Protein AF-A0A6D0F4M2-F1 (afdb_monomer_lite)

pLDDT: mean 92.05, std 10.48, range [49.28, 98.69]

Organism: Escherichia coli (NCBI:txid562)

Structure (mmCIF, N/CA/C/O backbone):
data_AF-A0A6D0F4M2-F1
#
_entry.id   AF-A0A6D0F4M2-F1
#
loop_
_atom_site.group_PDB
_atom_site.id
_atom_site.type_symbol
_atom_site.label_atom_id
_atom_site.label_alt_id
_atom_site.label_comp_id
_atom_site.label_asym_id
_atom_site.label_entity_id
_atom_site.label_seq_id
_atom_site.pdbx_PDB_ins_code
_atom_site.Cartn_x
_atom_site.Cartn_y
_atom_site.Cartn_z
_atom_site.occupancy
_atom_site.B_iso_or_equiv
_atom_site.auth_seq_id
_atom_site.auth_comp_id
_atom_site.auth_asym_id
_atom_site.auth_atom_id
_atom_site.pdbx_PDB_model_num
ATOM 1 N N . ME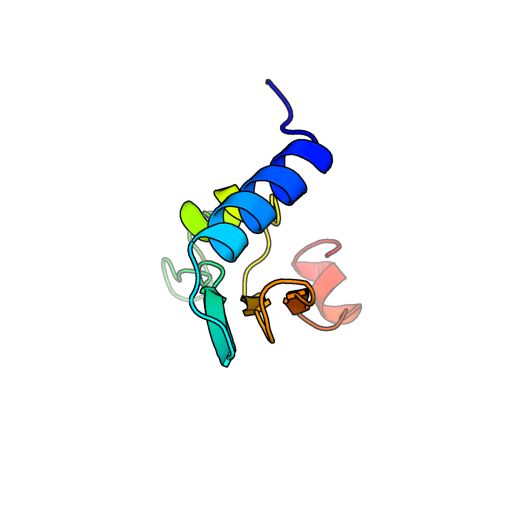T A 1 1 ? 17.439 14.405 2.176 1.00 49.28 1 MET A N 1
ATOM 2 C CA . MET A 1 1 ? 16.008 14.158 1.888 1.00 49.28 1 MET A CA 1
ATOM 3 C C . MET A 1 1 ? 15.371 13.704 3.191 1.00 49.28 1 MET A C 1
ATOM 5 O O . MET A 1 1 ? 16.010 12.931 3.889 1.00 49.28 1 MET A O 1
ATOM 9 N N . SER A 1 2 ? 14.213 14.242 3.578 1.00 62.22 2 SER A N 1
ATOM 10 C CA . SER A 1 2 ? 13.521 13.796 4.797 1.00 62.22 2 SER A CA 1
ATOM 11 C C . SER A 1 2 ? 12.919 12.419 4.535 1.00 62.22 2 SER A C 1
ATOM 13 O O . SER A 1 2 ? 12.098 12.263 3.636 1.00 62.22 2 SER A O 1
ATOM 15 N N . GLU A 1 3 ? 13.378 11.421 5.281 1.00 85.06 3 GLU A N 1
ATOM 16 C CA . GLU A 1 3 ? 12.860 10.059 5.217 1.00 85.06 3 GLU A CA 1
ATOM 17 C C . GLU A 1 3 ? 11.619 9.953 6.115 1.00 85.06 3 GLU A C 1
ATOM 19 O O . GLU A 1 3 ? 11.641 10.374 7.274 1.00 85.06 3 GLU A O 1
ATOM 24 N N . ILE A 1 4 ? 10.509 9.449 5.569 1.00 92.06 4 ILE A N 1
ATOM 25 C CA . ILE A 1 4 ? 9.266 9.259 6.327 1.00 92.06 4 ILE A CA 1
ATOM 26 C C . ILE A 1 4 ? 9.403 7.972 7.140 1.00 92.06 4 ILE A C 1
ATOM 28 O O . ILE A 1 4 ? 9.684 6.910 6.590 1.00 92.06 4 ILE A O 1
ATOM 32 N N . SER A 1 5 ? 9.187 8.052 8.453 1.00 95.81 5 SER A N 1
ATOM 33 C CA . SER A 1 5 ? 9.335 6.891 9.329 1.00 95.81 5 SER A CA 1
ATOM 34 C C . SER A 1 5 ? 8.217 5.861 9.122 1.00 95.81 5 SER A C 1
ATOM 36 O O . SER A 1 5 ? 7.076 6.186 8.787 1.00 95.81 5 SER A O 1
ATOM 38 N N . ARG A 1 6 ? 8.508 4.589 9.424 1.00 94.19 6 ARG A N 1
ATOM 39 C CA . ARG A 1 6 ? 7.500 3.512 9.428 1.00 94.19 6 ARG A CA 1
ATOM 40 C C . ARG A 1 6 ? 6.313 3.815 10.353 1.00 94.19 6 ARG A C 1
ATOM 42 O O . ARG A 1 6 ? 5.183 3.441 10.039 1.00 94.19 6 ARG A O 1
ATOM 49 N N . GLN A 1 7 ? 6.572 4.496 11.470 1.00 96.94 7 GLN A N 1
ATOM 50 C CA . GLN A 1 7 ? 5.546 4.911 12.430 1.00 96.94 7 GLN A CA 1
ATOM 51 C C . GLN A 1 7 ? 4.583 5.931 11.817 1.00 96.94 7 GLN A C 1
ATOM 53 O O . GLN A 1 7 ? 3.379 5.844 12.040 1.00 96.94 7 GLN A O 1
ATOM 58 N N . GLU A 1 8 ? 5.080 6.852 10.990 1.00 98.00 8 GLU A N 1
ATOM 59 C CA . GLU A 1 8 ? 4.229 7.830 10.312 1.00 98.00 8 GLU A CA 1
ATOM 60 C C . GLU A 1 8 ? 3.279 7.154 9.311 1.00 98.00 8 GLU A C 1
ATOM 62 O O . GLU A 1 8 ? 2.091 7.473 9.273 1.00 98.00 8 GLU A O 1
ATOM 67 N N . PHE A 1 9 ? 3.745 6.148 8.563 1.00 97.81 9 PHE A N 1
ATOM 68 C CA . PHE A 1 9 ? 2.864 5.357 7.694 1.00 97.81 9 PHE A CA 1
ATOM 69 C C . PHE A 1 9 ? 1.798 4.582 8.482 1.00 97.81 9 PHE A C 1
ATOM 71 O O . PHE A 1 9 ? 0.638 4.535 8.071 1.00 97.81 9 PHE A O 1
ATOM 78 N N . GLN A 1 10 ? 2.161 3.999 9.631 1.00 97.44 10 GLN A N 1
ATOM 79 C CA . GLN A 1 10 ? 1.199 3.344 10.527 1.00 97.44 10 GLN A CA 1
ATOM 80 C C . GLN A 1 10 ? 0.144 4.331 11.036 1.00 97.44 10 GLN A C 1
ATOM 82 O O . GLN A 1 10 ? -1.047 4.041 10.945 1.00 97.44 10 GLN A O 1
ATOM 87 N N . ARG A 1 11 ? 0.570 5.517 11.488 1.00 98.25 11 ARG A N 1
ATOM 88 C CA . ARG A 1 11 ? -0.319 6.581 11.969 1.00 98.25 11 ARG A CA 1
ATOM 89 C C . ARG A 1 11 ? -1.316 7.020 10.896 1.00 98.25 11 ARG A C 1
ATOM 91 O O . ARG A 1 11 ? -2.497 7.167 11.188 1.00 98.25 11 ARG A O 1
ATOM 98 N N . ARG A 1 12 ? -0.865 7.197 9.651 1.00 98.31 12 A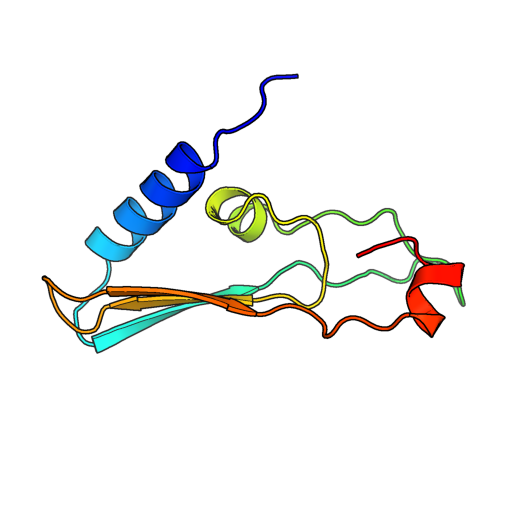RG A N 1
ATOM 99 C CA . ARG A 1 12 ? -1.736 7.567 8.519 1.00 98.31 12 ARG A CA 1
ATOM 100 C C . ARG A 1 12 ? -2.790 6.505 8.225 1.00 98.31 12 ARG A C 1
ATOM 102 O O . ARG A 1 12 ? -3.953 6.853 8.047 1.00 98.31 12 ARG A O 1
ATOM 109 N N . ARG A 1 13 ? -2.402 5.223 8.195 1.00 98.38 13 ARG A N 1
ATOM 110 C CA . ARG A 1 13 ? -3.353 4.115 7.986 1.00 98.38 13 ARG A CA 1
ATOM 111 C C . ARG A 1 13 ? -4.379 4.047 9.117 1.00 98.38 13 ARG A C 1
ATOM 113 O O . ARG A 1 13 ? -5.564 3.917 8.835 1.00 98.38 13 ARG A O 1
ATOM 120 N N . GLN A 1 1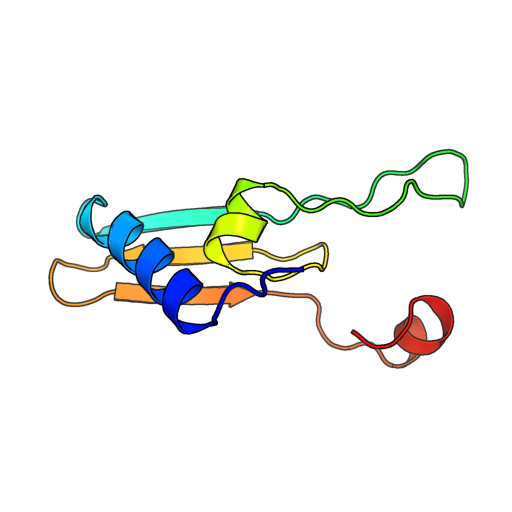4 ? -3.939 4.219 10.362 1.00 97.75 14 GLN A N 1
ATOM 121 C CA . GLN A 1 14 ? -4.827 4.255 11.524 1.00 97.75 14 GLN A CA 1
ATOM 122 C C . GLN A 1 14 ? -5.834 5.415 11.442 1.00 97.75 14 GLN A C 1
ATOM 124 O O . GLN A 1 14 ? -7.029 5.197 11.606 1.00 97.75 14 GLN A O 1
ATOM 129 N N . ALA A 1 15 ? -5.376 6.618 11.084 1.00 98.25 15 ALA A N 1
ATOM 130 C CA . ALA A 1 15 ? -6.243 7.790 10.935 1.00 98.25 15 ALA A CA 1
ATOM 131 C C . ALA A 1 15 ? -7.300 7.634 9.823 1.00 98.25 15 ALA A C 1
ATOM 133 O O . ALA A 1 15 ? -8.382 8.214 9.915 1.00 98.25 15 ALA A O 1
ATOM 134 N N . LEU A 1 16 ? -7.000 6.866 8.767 1.00 98.25 16 LEU A N 1
ATOM 135 C CA . LEU A 1 16 ? -7.984 6.510 7.742 1.00 98.25 16 LEU A CA 1
ATOM 136 C C . LEU A 1 16 ? -8.994 5.486 8.277 1.00 98.25 16 LEU A C 1
ATOM 138 O O . LEU A 1 16 ? -10.196 5.681 8.119 1.00 98.25 16 LEU A O 1
ATOM 142 N N . VAL A 1 17 ? -8.522 4.432 8.951 1.00 98.19 17 VAL A N 1
ATOM 143 C CA . VAL A 1 17 ? -9.381 3.398 9.556 1.00 98.19 17 VAL A CA 1
ATOM 144 C C . VAL A 1 17 ? -10.356 3.992 10.576 1.00 98.19 17 VAL A C 1
ATOM 146 O O . VAL A 1 17 ? -11.521 3.607 10.600 1.00 98.19 17 VAL A O 1
ATOM 149 N N . GLU A 1 18 ? -9.935 4.968 11.377 1.00 97.25 18 GLU A N 1
ATOM 150 C CA . GLU A 1 18 ? -10.806 5.647 12.350 1.00 97.25 18 GLU A CA 1
ATOM 151 C C . GLU A 1 18 ? -12.021 6.329 11.705 1.00 97.25 18 GLU A C 1
ATOM 153 O O . GLU A 1 18 ? -13.082 6.400 12.321 1.00 97.25 18 GLU A O 1
ATOM 158 N N . GLN A 1 19 ? -11.899 6.761 10.448 1.00 97.69 19 GLN A N 1
ATOM 159 C CA . GLN A 1 19 ? -12.979 7.400 9.688 1.00 97.69 19 GLN A CA 1
ATOM 160 C C . GLN A 1 19 ? -13.866 6.395 8.934 1.00 97.69 19 GLN A C 1
ATOM 162 O O . GLN A 1 19 ? -14.922 6.762 8.416 1.00 97.69 19 GLN A O 1
ATOM 167 N N . MET A 1 20 ? -13.453 5.129 8.852 1.00 98.00 20 MET A N 1
ATOM 168 C CA . MET A 1 20 ? -14.201 4.080 8.164 1.00 98.00 20 MET A CA 1
ATOM 169 C C . MET A 1 20 ? -15.381 3.583 9.009 1.00 98.00 20 MET A C 1
ATOM 171 O O . MET A 1 20 ? -15.338 3.554 10.244 1.00 98.00 20 MET A O 1
ATOM 175 N N . GLN A 1 21 ? -16.432 3.126 8.328 1.00 98.19 21 GLN A N 1
ATOM 176 C CA . GLN A 1 21 ? -17.553 2.443 8.975 1.00 98.19 21 GLN A CA 1
ATOM 177 C C . GLN A 1 21 ? -17.140 1.026 9.420 1.00 98.19 21 GLN A C 1
ATOM 179 O O . GLN A 1 21 ? -16.339 0.389 8.727 1.00 98.19 21 GLN A O 1
ATOM 184 N N . PRO A 1 22 ? -17.668 0.501 10.539 1.00 98.00 22 PRO A N 1
ATOM 185 C CA . PRO A 1 22 ? -17.571 -0.922 10.870 1.00 98.00 22 PRO A CA 1
ATOM 186 C C . PRO A 1 22 ? -18.024 -1.824 9.710 1.00 98.00 22 PRO A C 1
ATOM 188 O O . PRO A 1 22 ? -18.944 -1.476 8.969 1.00 98.00 22 PRO A O 1
ATOM 191 N N . GLY A 1 23 ? -17.383 -2.980 9.543 1.00 97.69 23 GLY A N 1
ATOM 192 C CA . GLY A 1 23 ? -17.672 -3.928 8.464 1.00 97.69 23 GLY A CA 1
ATOM 193 C C . GLY A 1 23 ? -17.258 -3.460 7.063 1.00 97.69 23 GLY A C 1
ATOM 194 O O . GLY A 1 23 ? -17.860 -3.892 6.081 1.00 97.69 23 GLY A O 1
ATOM 195 N N . SER A 1 24 ? -16.261 -2.576 6.945 1.00 98.44 24 SER A N 1
ATOM 196 C CA . SER A 1 24 ? -15.811 -2.031 5.655 1.00 98.44 24 SER A CA 1
ATOM 197 C C . SER A 1 24 ? -14.336 -2.309 5.361 1.00 98.44 24 SER A C 1
ATOM 199 O O . SER A 1 24 ? -13.541 -2.617 6.253 1.00 98.44 24 SER A O 1
ATOM 201 N N . ALA A 1 25 ? -13.965 -2.194 4.084 1.00 98.12 25 ALA A N 1
ATOM 202 C CA . ALA A 1 25 ? -12.588 -2.323 3.635 1.00 98.12 25 ALA A CA 1
ATOM 203 C C . ALA A 1 25 ? -12.227 -1.248 2.602 1.00 98.12 25 ALA A C 1
ATOM 205 O O . ALA A 1 25 ? -13.038 -0.912 1.739 1.00 98.12 25 ALA A O 1
ATOM 206 N N . ALA A 1 26 ? -10.996 -0.743 2.675 1.00 98.44 26 ALA A N 1
ATOM 207 C CA . ALA A 1 26 ? -10.401 0.141 1.679 1.00 98.44 26 ALA A CA 1
ATOM 208 C C . ALA A 1 26 ? -9.284 -0.600 0.937 1.00 98.44 26 ALA A C 1
ATOM 210 O O . ALA A 1 26 ? -8.409 -1.203 1.563 1.00 98.44 26 ALA A O 1
ATOM 211 N N . LEU A 1 27 ? -9.324 -0.553 -0.395 1.00 98.62 27 LEU A N 1
ATOM 212 C CA . LEU A 1 27 ? -8.327 -1.149 -1.280 1.00 98.62 27 LEU A CA 1
ATOM 213 C C . LEU A 1 27 ? -7.612 -0.022 -2.022 1.00 98.62 27 LEU A C 1
ATOM 215 O O . LEU A 1 27 ? -8.245 0.749 -2.742 1.00 98.62 27 LEU A O 1
ATOM 219 N N . ILE A 1 28 ? -6.298 0.075 -1.839 1.00 98.56 28 ILE A N 1
ATOM 220 C CA . ILE A 1 28 ? -5.464 1.114 -2.444 1.00 98.56 28 ILE A CA 1
ATOM 221 C C . ILE A 1 28 ? -4.406 0.405 -3.282 1.00 98.56 28 ILE A C 1
ATOM 223 O O . ILE A 1 28 ? -3.600 -0.363 -2.755 1.00 98.56 28 ILE A O 1
ATOM 227 N N . PHE A 1 29 ? -4.434 0.638 -4.589 1.00 98.44 29 PHE A N 1
ATOM 228 C CA . PHE A 1 29 ? -3.584 -0.053 -5.555 1.00 98.44 29 PHE A CA 1
ATOM 229 C C . PHE A 1 29 ? -2.307 0.733 -5.841 1.00 98.44 29 PHE A C 1
ATOM 231 O O . PHE A 1 29 ? -2.327 1.963 -5.934 1.00 98.44 29 PHE A O 1
ATOM 238 N N . ALA A 1 30 ? -1.204 0.009 -6.020 1.00 98.38 30 ALA A N 1
ATOM 239 C CA . ALA A 1 30 ? 0.010 0.563 -6.591 1.00 98.38 30 ALA A CA 1
ATOM 240 C C . ALA A 1 30 ? -0.236 1.008 -8.042 1.00 98.38 30 ALA A C 1
ATOM 242 O O . ALA A 1 30 ? -1.107 0.484 -8.742 1.00 98.38 30 ALA A O 1
ATOM 243 N N . ALA A 1 31 ? 0.555 1.969 -8.509 1.00 97.75 31 ALA A N 1
ATOM 244 C CA . ALA A 1 31 ? 0.580 2.340 -9.911 1.00 97.75 31 ALA A CA 1
ATOM 245 C C . ALA A 1 31 ? 1.095 1.160 -10.755 1.00 97.75 31 ALA A C 1
ATOM 247 O O . ALA A 1 31 ? 2.028 0.471 -10.323 1.00 97.75 31 ALA A O 1
ATOM 248 N N . PRO A 1 32 ? 0.524 0.933 -11.949 1.00 96.06 32 PRO A N 1
ATOM 249 C CA . PRO A 1 32 ? 1.085 -0.003 -12.910 1.00 96.06 32 PRO A CA 1
ATOM 250 C C . PRO A 1 32 ? 2.355 0.567 -13.557 1.00 96.06 32 PRO A C 1
ATOM 252 O O . PRO A 1 32 ? 2.566 1.782 -13.595 1.00 96.06 32 PRO A O 1
ATOM 255 N N . GLU A 1 33 ? 3.185 -0.320 -14.098 1.00 94.25 33 GLU A N 1
ATOM 256 C CA . GLU A 1 33 ? 4.236 0.050 -15.052 1.00 94.25 33 GLU A CA 1
ATOM 257 C C . GLU A 1 33 ? 3.590 0.559 -16.354 1.00 94.25 33 GLU A C 1
ATOM 259 O O . GLU A 1 33 ? 2.498 0.127 -16.735 1.00 94.25 33 GLU A O 1
ATOM 264 N N . VAL A 1 34 ? 4.231 1.525 -17.023 1.00 95.00 34 VAL A N 1
ATOM 265 C CA . VAL A 1 34 ? 3.687 2.156 -18.236 1.00 95.00 34 VAL A CA 1
ATOM 266 C C . VAL A 1 34 ? 4.674 1.999 -19.381 1.00 95.00 34 VAL A C 1
ATOM 268 O O . VAL A 1 34 ? 5.777 2.551 -19.350 1.00 95.00 34 VAL A O 1
ATOM 271 N N . THR A 1 35 ? 4.249 1.292 -20.427 1.00 94.44 35 THR A N 1
ATOM 272 C CA . THR A 1 35 ? 5.024 1.137 -21.658 1.00 94.44 35 THR A CA 1
ATOM 273 C C . THR A 1 35 ? 5.192 2.484 -22.354 1.00 94.44 35 THR A C 1
ATOM 275 O O . THR A 1 35 ? 4.222 3.199 -22.609 1.00 94.44 35 THR A O 1
ATOM 278 N N . ARG A 1 36 ? 6.436 2.823 -22.698 1.00 93.62 36 ARG A N 1
ATOM 279 C CA . ARG A 1 36 ? 6.771 3.995 -23.511 1.00 93.62 36 ARG A CA 1
ATOM 280 C C . ARG A 1 36 ? 6.753 3.659 -24.998 1.00 93.62 36 ARG A C 1
ATOM 282 O O . ARG A 1 36 ? 6.159 4.393 -25.783 1.00 93.62 36 ARG A O 1
ATOM 289 N N . SER A 1 37 ? 7.419 2.575 -25.386 1.00 93.75 37 SER A N 1
ATOM 290 C CA . SER A 1 37 ? 7.512 2.131 -26.781 1.00 93.75 37 SER A CA 1
ATOM 291 C C . SER A 1 37 ? 8.047 0.708 -26.851 1.00 93.75 37 SER A C 1
ATOM 293 O O . SER A 1 37 ? 9.115 0.463 -26.300 1.00 93.75 37 SER A O 1
ATOM 295 N N . ALA A 1 38 ? 7.363 -0.183 -27.574 1.00 90.94 38 ALA A N 1
ATOM 296 C CA . ALA A 1 38 ? 7.754 -1.585 -27.740 1.00 90.94 38 ALA A CA 1
ATOM 297 C C . ALA A 1 38 ? 8.128 -2.259 -26.402 1.00 90.94 38 ALA A C 1
ATOM 299 O O . ALA A 1 38 ? 7.243 -2.532 -25.598 1.00 90.94 38 ALA A O 1
ATOM 300 N N . ASP A 1 39 ? 9.416 -2.495 -26.168 1.00 88.31 39 ASP A N 1
ATOM 301 C CA . ASP A 1 39 ? 10.013 -3.155 -25.002 1.00 88.31 39 ASP A CA 1
ATOM 302 C C . ASP A 1 39 ? 10.549 -2.182 -23.932 1.00 88.31 39 ASP A C 1
ATOM 304 O O . ASP A 1 39 ? 11.145 -2.607 -22.947 1.00 88.31 39 ASP A O 1
ATOM 308 N N . SER A 1 40 ? 10.355 -0.873 -24.111 1.00 87.19 40 SER A N 1
ATOM 309 C CA . SER A 1 40 ? 10.825 0.164 -23.188 1.00 87.19 40 SER A CA 1
ATOM 310 C C . SER A 1 40 ? 9.693 0.747 -22.343 1.00 87.19 40 SER A C 1
ATOM 312 O O . SER A 1 40 ? 8.613 1.067 -22.850 1.00 87.19 40 SER A O 1
ATOM 314 N N . GLU A 1 41 ? 9.978 0.994 -21.066 1.00 91.19 41 GLU A N 1
ATOM 315 C CA . GLU A 1 41 ? 9.047 1.561 -20.084 1.00 91.19 41 GLU A CA 1
ATOM 316 C C . GLU A 1 41 ? 9.409 3.006 -19.709 1.00 91.19 41 GLU A C 1
ATOM 318 O O . GLU A 1 41 ? 10.551 3.457 -19.851 1.00 91.19 41 GLU A O 1
ATOM 323 N N . TYR A 1 42 ? 8.421 3.764 -19.234 1.00 95.00 42 TYR A N 1
ATOM 324 C CA . TYR A 1 42 ? 8.688 5.013 -18.524 1.00 95.00 42 TYR A CA 1
ATOM 325 C C . TYR A 1 42 ? 9.275 4.729 -17.134 1.00 95.00 42 TYR A C 1
ATOM 327 O O . TYR A 1 42 ? 8.970 3.691 -16.547 1.00 95.00 42 TYR A O 1
ATOM 335 N N . PRO A 1 43 ? 10.055 5.663 -16.552 1.00 93.69 43 PRO A N 1
ATOM 336 C CA . PRO A 1 43 ? 10.474 5.546 -15.162 1.00 93.69 43 PRO A CA 1
ATOM 337 C C . PRO A 1 43 ? 9.270 5.347 -14.241 1.00 93.69 43 PRO A C 1
ATOM 339 O O . PRO A 1 43 ? 8.306 6.119 -14.298 1.00 93.69 43 PRO A O 1
ATOM 342 N N . TYR A 1 44 ? 9.342 4.328 -13.387 1.00 94.75 44 TYR A N 1
ATOM 343 C CA . TYR A 1 44 ? 8.251 4.004 -12.483 1.00 94.75 44 TYR A CA 1
ATOM 344 C C . TYR A 1 44 ? 7.962 5.165 -11.526 1.00 94.75 44 TYR A C 1
ATOM 346 O O . TYR A 1 44 ? 8.859 5.706 -10.871 1.00 94.75 44 TYR A O 1
ATOM 354 N N . ARG A 1 45 ? 6.683 5.532 -11.428 1.00 96.06 45 ARG A N 1
ATOM 355 C CA . ARG A 1 45 ? 6.182 6.504 -10.461 1.00 96.06 45 ARG A CA 1
ATOM 356 C C . ARG A 1 45 ? 4.982 5.909 -9.745 1.00 96.06 45 ARG A C 1
ATOM 358 O O . ARG A 1 45 ? 3.939 5.690 -10.351 1.00 96.06 45 ARG A O 1
ATOM 365 N N . GLN A 1 46 ? 5.127 5.739 -8.438 1.00 97.44 46 GLN A N 1
ATOM 366 C CA . GLN A 1 46 ? 4.068 5.220 -7.590 1.00 97.44 46 GLN A CA 1
ATOM 367 C C . GLN A 1 46 ? 2.846 6.154 -7.538 1.00 97.44 46 GLN A C 1
ATOM 369 O O . GLN A 1 46 ? 2.962 7.384 -7.627 1.00 97.44 46 GLN A O 1
ATOM 374 N N . ASN A 1 47 ? 1.670 5.558 -7.335 1.00 98.19 47 ASN A N 1
ATOM 375 C CA . ASN A 1 47 ? 0.447 6.280 -7.012 1.00 98.19 47 ASN A CA 1
ATOM 376 C C . ASN A 1 47 ? 0.642 7.041 -5.687 1.00 98.19 47 ASN A C 1
ATOM 378 O O . ASN A 1 47 ? 1.133 6.485 -4.705 1.00 98.19 47 ASN A O 1
ATOM 382 N N . SER A 1 48 ? 0.282 8.326 -5.654 1.00 98.00 48 SER A N 1
ATOM 383 C CA . SER A 1 48 ? 0.575 9.180 -4.497 1.00 98.00 48 SER A CA 1
ATOM 384 C C . SER A 1 48 ? -0.145 8.748 -3.222 1.00 98.00 48 SER A C 1
ATOM 386 O O . SER A 1 48 ? 0.477 8.799 -2.164 1.00 98.00 48 SER A O 1
ATOM 388 N N . ASP A 1 49 ? -1.386 8.267 -3.307 1.00 98.25 49 ASP A N 1
ATOM 389 C CA . ASP A 1 49 ? -2.125 7.774 -2.141 1.00 98.25 49 ASP A CA 1
ATOM 390 C C . ASP A 1 49 ? -1.521 6.463 -1.636 1.00 98.25 49 ASP A C 1
ATOM 392 O O . ASP A 1 49 ? -1.239 6.313 -0.445 1.00 98.25 49 ASP A O 1
ATOM 396 N N . PHE A 1 50 ? -1.219 5.535 -2.547 1.00 98.44 50 PHE A N 1
ATOM 397 C CA . PHE A 1 50 ? -0.537 4.293 -2.196 1.00 98.44 50 PHE A CA 1
ATOM 398 C C . PHE A 1 50 ? 0.801 4.565 -1.500 1.00 98.44 50 PHE A C 1
ATOM 400 O O . PHE A 1 50 ? 1.060 4.035 -0.416 1.00 98.44 50 PHE A O 1
ATOM 407 N N . TRP A 1 51 ? 1.628 5.446 -2.072 1.00 97.88 51 TRP A N 1
ATOM 408 C CA . TRP A 1 51 ? 2.893 5.873 -1.474 1.00 97.88 51 TRP A CA 1
ATOM 409 C C . TRP A 1 51 ? 2.685 6.528 -0.106 1.00 97.88 51 TRP A C 1
ATOM 411 O O . TRP A 1 51 ? 3.398 6.213 0.845 1.00 97.88 51 TRP A O 1
ATOM 421 N N . TYR A 1 52 ? 1.683 7.402 0.016 1.00 98.00 52 TYR A N 1
ATOM 422 C CA . TYR A 1 52 ? 1.370 8.123 1.247 1.00 98.00 52 TYR A CA 1
ATOM 423 C C . TYR A 1 52 ? 1.065 7.187 2.421 1.00 98.00 52 TYR A C 1
ATOM 425 O O . TYR A 1 52 ? 1.472 7.492 3.548 1.00 98.00 52 TYR A O 1
ATOM 433 N N . PHE A 1 53 ? 0.392 6.061 2.163 1.00 98.31 53 PHE A N 1
ATOM 434 C CA . PHE A 1 53 ? 0.017 5.083 3.187 1.00 98.31 53 PHE A CA 1
ATOM 435 C C . PHE A 1 53 ? 1.038 3.966 3.408 1.00 98.31 53 PHE A C 1
ATOM 437 O O . PHE A 1 53 ? 1.028 3.360 4.483 1.00 98.31 53 PHE A O 1
ATOM 444 N N . THR A 1 54 ? 1.895 3.661 2.432 1.00 97.50 54 THR A N 1
ATOM 445 C CA . THR A 1 54 ? 2.757 2.466 2.486 1.00 97.50 54 THR A CA 1
ATOM 446 C C . THR A 1 54 ? 4.250 2.768 2.504 1.00 97.50 54 THR A C 1
ATOM 448 O O . THR A 1 54 ? 4.992 2.018 3.136 1.00 97.50 54 THR A O 1
ATOM 451 N N . GLY A 1 55 ? 4.699 3.817 1.810 1.00 96.38 55 GLY A N 1
ATOM 452 C CA . GLY A 1 55 ? 6.112 3.993 1.462 1.00 96.38 55 GLY A CA 1
ATOM 453 C C . GLY A 1 55 ? 6.674 2.874 0.572 1.00 96.38 55 GLY A C 1
ATOM 454 O O . GLY A 1 55 ? 7.889 2.740 0.467 1.00 96.38 55 GLY A O 1
ATOM 455 N N . PHE A 1 56 ? 5.817 2.047 -0.036 1.00 95.69 56 PHE A N 1
ATOM 456 C CA . PHE A 1 56 ? 6.207 0.904 -0.857 1.00 95.69 56 PHE A CA 1
ATOM 457 C C . PHE A 1 56 ? 6.288 1.323 -2.334 1.00 95.69 56 PHE A C 1
ATOM 459 O O . PHE A 1 56 ? 5.320 1.849 -2.890 1.00 95.69 56 PHE A O 1
ATOM 466 N N . ASN A 1 57 ? 7.453 1.135 -2.965 1.00 94.56 57 ASN A N 1
ATOM 467 C CA . ASN A 1 57 ? 7.745 1.666 -4.306 1.00 94.56 57 ASN A CA 1
ATOM 468 C C . ASN A 1 57 ? 7.796 0.599 -5.408 1.00 94.56 57 ASN A C 1
ATOM 470 O O . ASN A 1 57 ? 8.548 0.761 -6.366 1.00 94.56 57 ASN A O 1
ATOM 474 N N . GLU A 1 58 ? 7.030 -0.480 -5.281 1.00 93.62 58 GLU A N 1
ATOM 475 C CA . GLU A 1 58 ? 6.935 -1.493 -6.334 1.00 93.62 58 GLU A CA 1
ATOM 476 C C . GLU A 1 58 ? 5.517 -1.543 -6.929 1.00 93.62 58 GLU A C 1
ATOM 478 O O . GLU A 1 58 ? 4.537 -1.278 -6.217 1.00 93.62 58 GLU A O 1
ATOM 483 N N . PRO A 1 59 ? 5.401 -1.862 -8.230 1.00 94.62 59 PRO A N 1
ATOM 484 C CA . PRO A 1 59 ? 4.126 -2.094 -8.904 1.00 94.62 59 PRO A CA 1
ATOM 485 C C . PRO A 1 59 ? 3.488 -3.427 -8.487 1.00 94.62 59 PRO A C 1
ATOM 487 O O . PRO A 1 59 ? 4.081 -4.226 -7.765 1.00 94.62 59 PRO A O 1
ATOM 490 N N . GLU A 1 60 ? 2.265 -3.671 -8.976 1.00 95.69 60 GLU A N 1
ATOM 491 C CA . GLU A 1 60 ? 1.488 -4.897 -8.709 1.00 95.69 60 GLU A CA 1
ATOM 492 C C . GLU A 1 60 ? 1.377 -5.233 -7.217 1.00 95.69 60 GLU A C 1
ATOM 494 O O . GLU A 1 60 ? 1.538 -6.371 -6.770 1.00 95.69 60 GLU A O 1
ATOM 499 N N . ALA A 1 61 ? 1.074 -4.203 -6.437 1.00 97.31 61 ALA A N 1
ATOM 500 C CA . ALA A 1 61 ? 0.791 -4.320 -5.024 1.00 97.31 61 ALA A CA 1
ATOM 501 C C . ALA A 1 61 ? -0.552 -3.675 -4.682 1.00 97.31 61 ALA A C 1
ATOM 503 O O . ALA A 1 61 ? -1.041 -2.776 -5.373 1.00 97.31 61 ALA A O 1
ATOM 504 N N . VAL A 1 62 ? -1.153 -4.138 -3.591 1.00 98.50 62 VAL A N 1
ATOM 505 C CA . VAL A 1 62 ? -2.385 -3.569 -3.043 1.00 98.50 62 VAL A CA 1
ATOM 506 C C . VAL A 1 62 ? -2.300 -3.533 -1.523 1.00 98.50 62 VAL A C 1
ATOM 508 O O . VAL A 1 62 ? -1.969 -4.526 -0.872 1.00 98.50 62 VAL A O 1
ATOM 511 N N . LEU A 1 63 ? -2.592 -2.365 -0.957 1.00 98.69 63 LEU A N 1
ATOM 512 C CA . LEU A 1 63 ? -2.838 -2.195 0.466 1.00 98.69 63 LEU A CA 1
ATOM 513 C C . LEU A 1 63 ? -4.330 -2.416 0.711 1.00 98.69 63 LEU A C 1
ATOM 515 O O . LEU A 1 63 ? -5.168 -1.744 0.110 1.00 98.69 63 LEU A O 1
ATOM 519 N N . VAL A 1 64 ? -4.645 -3.321 1.629 1.00 98.62 64 VAL A N 1
ATOM 520 C CA . VAL A 1 64 ? -6.001 -3.583 2.105 1.00 98.62 64 VAL A CA 1
ATOM 521 C C . VAL A 1 64 ? -6.087 -3.184 3.574 1.00 98.62 64 VAL A C 1
ATOM 523 O O . VAL A 1 64 ? -5.360 -3.712 4.420 1.00 98.62 64 VAL A O 1
ATOM 526 N N . LEU A 1 65 ? -6.976 -2.241 3.873 1.00 98.56 65 LEU A N 1
ATOM 527 C CA . LEU A 1 65 ? -7.343 -1.844 5.230 1.00 98.56 65 LEU A CA 1
ATOM 528 C C . LEU A 1 65 ? -8.732 -2.385 5.527 1.00 98.56 65 LEU A C 1
ATOM 530 O O . LEU A 1 65 ? -9.655 -2.136 4.759 1.00 98.56 65 LEU A O 1
ATOM 534 N N . ILE A 1 66 ? -8.880 -3.120 6.622 1.00 98.50 66 ILE A N 1
ATOM 535 C CA . ILE A 1 66 ? -10.131 -3.780 7.002 1.00 98.50 66 ILE A CA 1
ATOM 536 C C . ILE A 1 66 ? -10.524 -3.261 8.379 1.00 98.50 66 ILE A C 1
ATOM 538 O O . ILE A 1 66 ? -9.745 -3.404 9.323 1.00 98.50 66 ILE A O 1
ATOM 542 N N . LYS A 1 67 ? -11.722 -2.684 8.501 1.00 98.44 67 LYS A N 1
ATOM 543 C CA . LYS A 1 67 ? -12.332 -2.340 9.788 1.00 98.44 67 LYS A CA 1
ATOM 544 C C . LYS A 1 67 ? -13.478 -3.306 10.051 1.00 98.44 67 LYS A C 1
ATOM 546 O O . LYS A 1 67 ? -14.536 -3.188 9.437 1.00 98.44 67 LYS A O 1
ATOM 551 N N . SER A 1 68 ? -13.257 -4.258 10.952 1.00 97.00 68 SER A N 1
ATOM 552 C CA . SER A 1 68 ? -14.293 -5.213 11.352 1.00 97.00 68 SER A CA 1
ATOM 553 C C . SER A 1 68 ? -15.308 -4.525 12.263 1.00 97.00 68 SER A C 1
ATOM 555 O O . SER A 1 68 ? -16.500 -4.524 11.971 1.00 97.00 68 SER A O 1
ATOM 557 N N . ASP A 1 69 ? -14.818 -3.862 13.309 1.00 95.62 69 ASP A N 1
ATOM 558 C CA . ASP A 1 69 ? -15.597 -3.064 14.256 1.00 95.62 69 ASP A CA 1
ATOM 559 C C . ASP A 1 69 ? -14.746 -1.893 14.797 1.00 95.62 69 ASP A C 1
ATOM 561 O O . ASP A 1 69 ? -13.707 -1.555 14.223 1.00 95.62 69 ASP A O 1
ATOM 565 N N . ASP A 1 70 ? -15.196 -1.220 15.857 1.00 92.38 70 ASP A N 1
ATOM 566 C CA . ASP A 1 70 ? -14.487 -0.064 16.421 1.00 92.38 70 ASP A CA 1
ATOM 567 C C . ASP A 1 70 ? -13.206 -0.421 17.192 1.00 92.38 70 ASP A C 1
ATOM 569 O O . ASP A 1 70 ? -12.371 0.458 17.415 1.00 92.38 70 ASP A O 1
ATOM 573 N N . THR A 1 71 ? -13.008 -1.685 17.574 1.00 93.38 71 THR A N 1
ATOM 574 C CA . THR A 1 71 ? -11.821 -2.143 18.316 1.00 93.38 71 THR A CA 1
ATOM 575 C C . THR A 1 71 ? -10.916 -3.069 17.501 1.00 93.38 71 THR A C 1
ATOM 577 O O . THR A 1 71 ? -9.740 -3.215 17.840 1.00 93.38 71 THR A O 1
ATOM 580 N N . HIS A 1 72 ? -11.409 -3.640 16.400 1.00 95.12 72 HIS A N 1
ATOM 581 C CA . HIS A 1 72 ? -10.689 -4.587 15.553 1.00 95.12 72 HIS A CA 1
ATOM 582 C C . HIS A 1 72 ? -10.521 -4.068 14.124 1.00 95.12 72 HIS A C 1
ATOM 584 O O . HIS A 1 72 ? -11.480 -3.884 13.367 1.00 95.12 72 HIS A O 1
ATOM 590 N N . ASN A 1 73 ? -9.261 -3.909 13.723 1.00 96.62 73 ASN A N 1
ATOM 591 C CA . ASN A 1 73 ? -8.879 -3.567 12.362 1.00 96.62 73 ASN A CA 1
ATOM 592 C C . ASN A 1 73 ? -7.585 -4.277 11.939 1.00 96.62 73 ASN A C 1
ATOM 594 O O . ASN A 1 73 ? -6.782 -4.704 12.773 1.00 96.62 73 ASN A O 1
ATOM 598 N N . HIS A 1 74 ? -7.391 -4.401 10.627 1.00 95.81 74 HIS A N 1
ATOM 599 C CA . HIS A 1 74 ? -6.220 -5.029 10.025 1.00 95.81 74 HIS A CA 1
ATOM 600 C C . HIS A 1 74 ? -5.698 -4.220 8.838 1.00 95.81 74 HIS A C 1
ATOM 602 O O . HIS A 1 74 ? -6.455 -3.601 8.093 1.00 95.81 74 HIS A O 1
ATOM 608 N N . SER A 1 75 ? -4.383 -4.279 8.636 1.00 97.69 75 SER A N 1
ATOM 609 C CA . SER A 1 75 ? -3.686 -3.703 7.488 1.00 97.69 75 SER A CA 1
ATOM 610 C C . SER A 1 75 ? -2.853 -4.798 6.836 1.00 97.69 75 SER A C 1
ATOM 612 O O . SER A 1 75 ? -1.958 -5.347 7.478 1.00 97.69 75 SER A O 1
ATOM 614 N N . VAL A 1 76 ? -3.114 -5.084 5.563 1.00 97.94 76 VAL A N 1
ATOM 615 C CA . VAL A 1 76 ? -2.424 -6.126 4.790 1.00 97.94 76 VAL A CA 1
ATOM 616 C C . VAL A 1 76 ? -1.877 -5.514 3.507 1.00 97.94 76 VAL A C 1
ATOM 618 O O . VAL A 1 76 ? -2.594 -4.802 2.813 1.00 97.94 76 VAL A O 1
ATOM 621 N N . LEU A 1 77 ? -0.609 -5.772 3.195 1.00 97.75 77 LEU A N 1
ATOM 622 C CA . LEU A 1 77 ? 0.006 -5.394 1.925 1.00 97.75 77 LEU A CA 1
ATOM 623 C C . LEU A 1 77 ? 0.276 -6.673 1.135 1.00 97.75 77 LEU A C 1
ATOM 625 O O . LEU A 1 77 ? 1.022 -7.529 1.606 1.00 97.75 77 LEU A O 1
ATOM 629 N N . PHE A 1 78 ? -0.329 -6.792 -0.040 1.00 97.56 78 PHE A N 1
ATOM 630 C CA . PHE A 1 78 ? -0.005 -7.841 -1.001 1.00 97.56 78 PHE A CA 1
ATOM 631 C C . PHE A 1 78 ? 0.953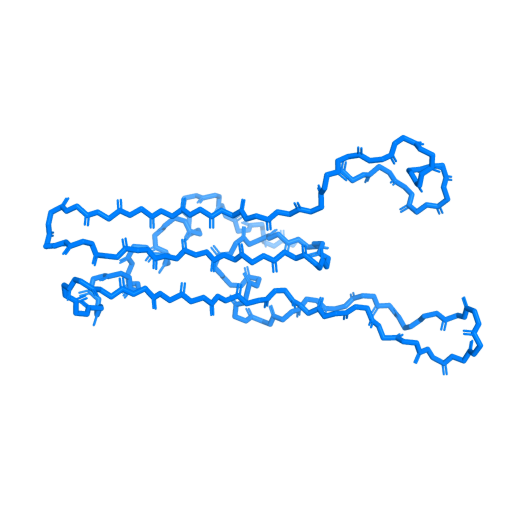 -7.271 -2.041 1.00 97.56 78 PHE A C 1
ATOM 633 O O . PHE A 1 78 ? 0.743 -6.154 -2.513 1.00 97.56 78 PHE A O 1
ATOM 640 N N . ASN A 1 79 ? 1.977 -8.035 -2.399 1.00 94.75 79 ASN A N 1
ATOM 641 C CA . ASN A 1 79 ? 2.936 -7.714 -3.450 1.00 94.75 79 ASN A CA 1
ATOM 642 C C . ASN A 1 79 ? 3.290 -8.975 -4.253 1.00 94.75 79 ASN A C 1
ATOM 644 O O . ASN A 1 79 ? 2.860 -10.086 -3.923 1.00 94.75 79 ASN A O 1
ATOM 648 N N . ARG A 1 80 ? 4.062 -8.787 -5.328 1.00 87.44 80 ARG A N 1
ATOM 649 C CA . ARG A 1 80 ? 4.543 -9.874 -6.186 1.00 87.44 80 ARG A CA 1
ATOM 650 C C . ARG A 1 80 ? 5.297 -10.925 -5.363 1.00 87.44 80 ARG A C 1
ATOM 652 O O . ARG A 1 80 ? 6.085 -10.601 -4.476 1.00 87.44 80 ARG A O 1
ATOM 659 N N . VAL A 1 81 ? 5.092 -12.198 -5.705 1.00 85.88 8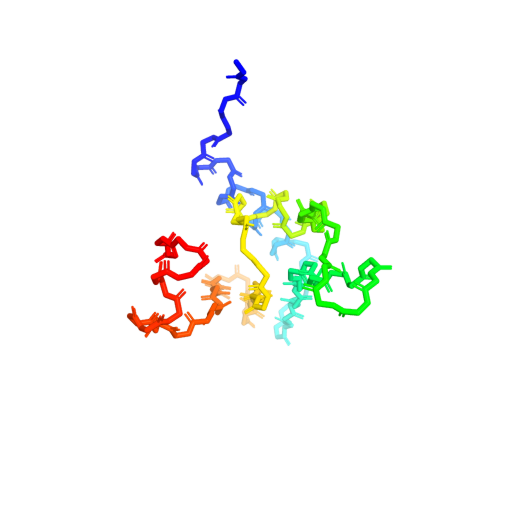1 VAL A N 1
ATOM 660 C CA . VAL A 1 81 ? 5.935 -13.286 -5.195 1.00 85.88 81 VAL A CA 1
ATOM 661 C C . VAL A 1 81 ? 7.351 -13.083 -5.723 1.00 85.88 81 VAL A C 1
ATOM 663 O O . VAL A 1 81 ? 7.554 -12.670 -6.865 1.00 85.88 81 VAL A O 1
ATOM 666 N N . ARG A 1 82 ? 8.335 -13.382 -4.881 1.00 79.25 82 ARG A N 1
ATOM 667 C CA . ARG A 1 82 ? 9.743 -13.297 -5.244 1.00 79.25 82 ARG A CA 1
ATOM 668 C C . ARG A 1 82 ? 10.075 -14.245 -6.407 1.00 79.25 82 ARG A C 1
ATOM 670 O O . ARG A 1 82 ? 9.862 -15.450 -6.284 1.00 79.25 82 ARG A O 1
ATOM 677 N N . ASP A 1 83 ? 10.648 -13.712 -7.487 1.00 79.69 83 ASP A N 1
ATOM 678 C CA . ASP A 1 83 ? 11.126 -14.474 -8.650 1.00 79.69 83 ASP A CA 1
ATOM 679 C C . ASP A 1 83 ? 12.614 -14.193 -8.900 1.00 79.69 83 ASP A C 1
ATOM 681 O O . ASP A 1 83 ? 12.997 -13.143 -9.420 1.00 79.69 83 ASP A O 1
ATOM 685 N N . LEU A 1 84 ? 13.454 -15.172 -8.558 1.00 74.50 84 LEU A N 1
ATOM 686 C CA . LEU A 1 84 ? 14.911 -15.090 -8.696 1.00 74.50 84 LEU A CA 1
ATOM 687 C C . LEU A 1 84 ? 15.374 -14.913 -10.148 1.00 74.50 84 LEU A C 1
ATOM 689 O O . LEU A 1 84 ? 16.435 -14.339 -10.377 1.00 74.50 84 LEU A O 1
ATOM 693 N N . THR A 1 85 ? 14.606 -15.399 -11.124 1.00 75.62 85 THR A N 1
ATOM 694 C CA . THR A 1 85 ? 14.953 -15.282 -12.547 1.00 75.62 85 THR A CA 1
ATOM 695 C C . THR A 1 85 ? 14.706 -13.858 -13.034 1.00 75.62 85 THR A C 1
ATOM 697 O O . THR A 1 85 ? 15.522 -13.298 -13.766 1.00 75.62 85 THR A O 1
ATOM 700 N N . ALA A 1 86 ? 13.608 -13.246 -12.583 1.00 70.19 86 ALA A N 1
ATOM 701 C CA . ALA A 1 86 ? 13.276 -11.859 -12.888 1.00 70.19 86 ALA A CA 1
ATOM 702 C C . ALA A 1 86 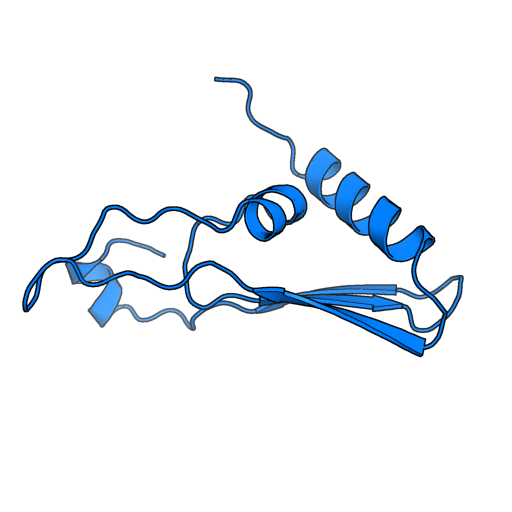? 14.221 -10.866 -12.185 1.00 70.19 86 ALA A C 1
ATOM 704 O O . ALA A 1 86 ? 14.572 -9.841 -12.771 1.00 70.19 86 ALA A O 1
ATOM 705 N N . GLU A 1 87 ? 14.698 -11.181 -10.974 1.00 78.19 87 GLU A N 1
ATOM 706 C CA . GLU A 1 87 ? 15.649 -10.335 -10.228 1.00 78.19 87 GLU A CA 1
ATOM 707 C C . GLU A 1 87 ? 16.965 -10.079 -10.987 1.00 78.19 87 GLU A C 1
ATOM 709 O O . GLU A 1 87 ? 17.601 -9.044 -10.781 1.00 78.19 87 GLU A O 1
ATOM 714 N N . ILE A 1 88 ? 17.368 -10.988 -11.886 1.00 76.50 88 ILE A N 1
ATOM 715 C CA . ILE A 1 88 ? 18.575 -10.839 -12.720 1.00 76.50 88 ILE A CA 1
ATOM 716 C C . ILE A 1 88 ? 18.443 -9.646 -13.677 1.00 76.50 88 ILE A C 1
ATOM 718 O O . ILE A 1 88 ? 19.422 -8.947 -13.929 1.00 76.50 88 ILE A O 1
ATOM 722 N N . TRP A 1 89 ? 17.236 -9.409 -14.194 1.00 71.94 89 TRP A N 1
ATOM 723 C CA . TRP A 1 89 ? 16.968 -8.395 -15.217 1.00 71.94 89 TRP A CA 1
ATOM 724 C C . TRP A 1 89 ? 16.420 -7.093 -14.630 1.00 71.94 89 TRP A C 1
ATOM 726 O O . TRP A 1 89 ? 16.769 -6.015 -15.104 1.00 71.94 89 TRP A O 1
ATOM 736 N N . PHE A 1 90 ? 15.599 -7.185 -13.581 1.00 66.75 90 PHE A N 1
ATOM 737 C CA . PHE A 1 90 ? 14.879 -6.044 -13.002 1.00 66.75 90 PHE A CA 1
ATOM 738 C C . PHE A 1 90 ? 15.439 -5.576 -11.649 1.00 66.75 90 PHE A C 1
ATOM 740 O O . PHE A 1 90 ? 14.925 -4.622 -11.068 1.00 66.75 90 PHE A O 1
ATOM 747 N N . GLY A 1 91 ? 16.499 -6.222 -11.151 1.00 67.50 91 GLY A N 1
ATOM 748 C CA . GLY A 1 91 ? 17.067 -5.969 -9.828 1.00 67.50 91 GLY A CA 1
ATOM 749 C C . GLY A 1 91 ? 16.342 -6.722 -8.711 1.00 67.50 91 GLY A C 1
ATOM 750 O O . GLY A 1 91 ? 15.275 -7.304 -8.908 1.00 67.50 91 GLY A O 1
ATOM 751 N N . ARG A 1 92 ? 16.945 -6.730 -7.514 1.00 59.69 92 ARG A N 1
ATOM 752 C CA . ARG A 1 92 ? 16.318 -7.327 -6.327 1.00 59.69 92 ARG A CA 1
ATOM 753 C C . ARG A 1 92 ? 15.046 -6.564 -5.966 1.00 59.69 92 ARG A C 1
ATOM 755 O O . ARG A 1 92 ? 15.089 -5.340 -5.861 1.00 59.69 92 ARG A O 1
ATOM 762 N N . ARG A 1 93 ? 13.975 -7.325 -5.764 1.00 61.00 93 ARG A N 1
ATOM 763 C CA . ARG A 1 93 ? 12.697 -6.897 -5.196 1.00 61.00 93 ARG A CA 1
ATOM 764 C C . ARG A 1 93 ? 12.683 -7.328 -3.731 1.00 61.00 93 ARG A C 1
ATOM 766 O O . ARG A 1 93 ? 12.972 -8.524 -3.489 1.00 61.00 93 ARG A O 1
#

Foldseek 3Di:
DDDDDPVQLVVVLVVVLQPDAAQDKDKDFWDAWADPDDPDTDPQDTDPVCCNNPVDRDHPKIWMWHHNDNVDIDIDIDDDDDDPVVCVPPNGD

InterPro domains:
  IPR007865 Aminopeptidase P, N-terminal [PF05195] (9-93)
  IPR007865 Aminopeptidase P, N-terminal [SM01011] (4-93)
  IPR029149 Creatinase/Aminopeptidase P/Spt16, N-terminal [G3DSA:3.40.350.10] (2-93)
  IPR029149 Creatinase/Aminopeptidase P/Spt16, N-terminal [SSF53092] (4-93)
  IPR052433 Xaa-Pro dipeptidase-like [PTHR43226] (4-92)

Radius of gyration: 15.8 Å; chains: 1; bounding box: 36×29×46 Å

Secondary structure (DSSP, 8-state):
-PPPPHHHHHHHHHHHHHHSPTTEEEEEEPPPP-EEETTEEPPP---HHHHHHH----SS-EEEEEE-SSS-EEEEEE-PPP-HHHHHHH---

Sequence (93 aa):
MSEISRQEFQRRRQALVEQMQPGSAALIFAAPEVTRSADSEYPYRQNSDFWYFTGFNEPEAVLVLIKSDDTHNHSVLFNRVRDLTAEIWFGRR